Protein AF-A0A7H9V9S9-F1 (afdb_monomer_lite)

Structu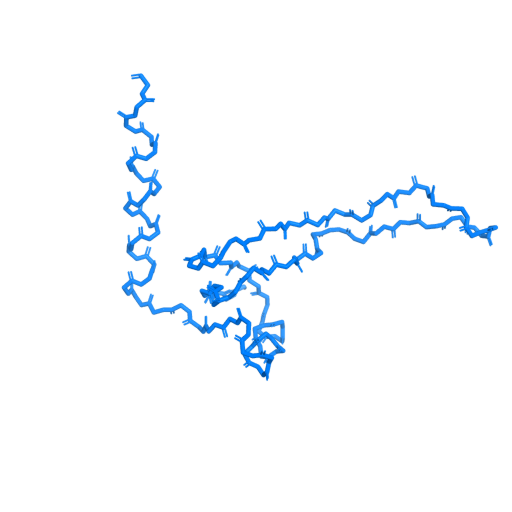re (mmCIF, N/CA/C/O backbone):
data_AF-A0A7H9V9S9-F1
#
_entry.id   AF-A0A7H9V9S9-F1
#
loop_
_atom_site.group_PDB
_atom_site.id
_atom_site.type_symbol
_atom_site.label_atom_id
_atom_site.label_alt_id
_atom_site.label_comp_id
_atom_site.label_asym_id
_atom_site.label_entity_id
_atom_site.label_seq_id
_atom_site.pdbx_PDB_ins_code
_atom_site.Cartn_x
_atom_site.Cartn_y
_atom_site.Cartn_z
_atom_site.occupancy
_atom_site.B_iso_or_equiv
_atom_site.auth_seq_id
_atom_site.auth_comp_id
_atom_site.auth_asym_id
_atom_site.auth_atom_id
_atom_site.pdbx_PDB_model_num
ATOM 1 N N . MET A 1 1 ? 4.467 -8.828 5.963 1.00 83.50 1 MET A N 1
ATOM 2 C CA . MET A 1 1 ? 4.135 -7.727 5.032 1.00 83.50 1 MET A CA 1
ATOM 3 C C . MET A 1 1 ? 4.610 -8.107 3.641 1.00 83.50 1 MET A C 1
ATOM 5 O O . MET A 1 1 ? 5.547 -8.889 3.528 1.00 83.50 1 MET A O 1
ATOM 9 N N . VAL A 1 2 ? 3.933 -7.613 2.610 1.00 93.44 2 VAL A N 1
ATOM 10 C CA . VAL A 1 2 ? 4.219 -7.830 1.191 1.00 93.44 2 VAL A CA 1
ATOM 11 C C . VAL A 1 2 ? 4.500 -6.469 0.557 1.00 93.44 2 VAL A C 1
ATOM 13 O O . VAL A 1 2 ? 3.809 -5.495 0.855 1.00 93.44 2 VAL A O 1
ATOM 16 N N . LYS A 1 3 ? 5.507 -6.412 -0.318 1.00 95.44 3 LYS A N 1
ATOM 17 C CA . LYS A 1 3 ? 5.857 -5.202 -1.066 1.00 95.44 3 LYS A CA 1
ATOM 18 C C . LYS A 1 3 ? 5.012 -5.086 -2.327 1.00 95.44 3 LYS A C 1
ATOM 20 O O . LYS A 1 3 ? 4.897 -6.038 -3.103 1.00 95.44 3 LYS A O 1
ATOM 25 N N . ALA A 1 4 ? 4.453 -3.906 -2.543 1.00 96.75 4 ALA A N 1
ATOM 26 C CA . ALA A 1 4 ? 3.660 -3.577 -3.715 1.00 96.75 4 ALA A CA 1
ATOM 27 C C . ALA A 1 4 ? 4.142 -2.271 -4.343 1.00 96.75 4 ALA A C 1
ATOM 29 O O . ALA A 1 4 ? 4.730 -1.431 -3.668 1.00 96.75 4 ALA A O 1
ATOM 30 N N . VAL A 1 5 ? 3.879 -2.104 -5.635 1.00 97.06 5 VAL A N 1
ATOM 31 C CA . VAL A 1 5 ? 4.100 -0.852 -6.361 1.00 97.06 5 VAL A CA 1
ATOM 32 C C . VAL A 1 5 ? 2.758 -0.154 -6.500 1.00 97.06 5 VAL A C 1
ATOM 34 O O . VAL A 1 5 ? 1.810 -0.744 -7.027 1.00 97.06 5 VAL A O 1
ATOM 37 N N . ALA A 1 6 ? 2.681 1.094 -6.050 1.00 97.06 6 ALA A N 1
ATOM 38 C CA . ALA A 1 6 ? 1.517 1.939 -6.272 1.00 97.06 6 ALA A CA 1
ATOM 39 C C . ALA A 1 6 ? 1.396 2.281 -7.769 1.00 97.06 6 ALA A C 1
ATOM 41 O O . ALA A 1 6 ? 2.339 2.787 -8.371 1.00 97.06 6 ALA A O 1
ATOM 42 N N . LEU A 1 7 ? 0.252 1.998 -8.389 1.00 96.56 7 LEU A N 1
ATOM 43 C CA . LEU A 1 7 ? -0.024 2.352 -9.790 1.00 96.56 7 LEU A CA 1
ATOM 44 C C . LEU A 1 7 ? -0.659 3.745 -9.911 1.00 96.56 7 LEU A C 1
ATOM 46 O O . LEU A 1 7 ? -0.529 4.404 -10.937 1.00 96.56 7 LEU A O 1
ATOM 50 N N . SER A 1 8 ? -1.302 4.205 -8.840 1.00 95.88 8 SER A N 1
ATOM 51 C CA . SER A 1 8 ? -1.864 5.545 -8.672 1.00 95.88 8 SER A CA 1
ATOM 52 C C . SER A 1 8 ? -1.466 6.110 -7.304 1.00 95.88 8 SER A C 1
ATOM 54 O O . SER A 1 8 ? -0.805 5.432 -6.522 1.00 95.88 8 SER A O 1
ATOM 56 N N . THR A 1 9 ? -1.886 7.333 -6.973 1.00 96.12 9 THR A N 1
ATOM 57 C CA . THR A 1 9 ? -1.739 7.838 -5.600 1.00 96.12 9 THR A CA 1
ATOM 58 C C . THR A 1 9 ? -2.565 6.976 -4.643 1.00 96.12 9 THR A C 1
ATOM 60 O O . THR A 1 9 ? -3.773 6.825 -4.836 1.00 96.12 9 THR A O 1
ATOM 63 N N . VAL A 1 10 ? -1.928 6.419 -3.612 1.00 95.56 10 VAL A N 1
ATOM 64 C CA . VAL A 1 10 ? -2.575 5.575 -2.596 1.00 95.56 10 VAL A CA 1
ATOM 65 C C . VAL A 1 10 ? -2.504 6.263 -1.235 1.00 95.56 10 VAL A C 1
ATOM 67 O O . VAL A 1 10 ? -1.449 6.741 -0.829 1.00 95.56 10 VAL A O 1
ATOM 70 N N . HIS A 1 11 ? -3.630 6.292 -0.522 1.00 94.62 11 HIS A N 1
ATOM 71 C CA . HIS A 1 11 ? -3.734 6.809 0.843 1.00 94.62 11 HIS A CA 1
ATOM 72 C C . HIS A 1 11 ? -3.874 5.630 1.808 1.00 94.62 11 HIS A C 1
ATOM 74 O O . HIS A 1 11 ? -4.902 4.951 1.814 1.00 94.62 11 HIS A O 1
ATOM 80 N N . LEU A 1 12 ? -2.842 5.367 2.603 1.00 92.31 12 LEU A N 1
ATOM 81 C CA . LEU A 1 12 ? -2.806 4.263 3.557 1.00 92.31 12 LEU A CA 1
ATOM 82 C C . LEU A 1 12 ? -3.044 4.794 4.969 1.00 92.31 12 LEU A C 1
ATOM 84 O O . LEU A 1 12 ? -2.333 5.675 5.441 1.00 92.31 12 LEU A O 1
ATOM 88 N N . CYS A 1 13 ? -4.038 4.247 5.665 1.00 91.69 13 CYS A N 1
ATOM 89 C CA . CYS A 1 13 ? -4.261 4.569 7.070 1.00 91.69 13 CYS A CA 1
ATOM 90 C C . CYS A 1 13 ? -3.190 3.882 7.929 1.00 91.69 13 CYS A C 1
ATOM 92 O O . CYS A 1 13 ? -3.231 2.666 8.105 1.00 91.69 13 CYS A O 1
ATOM 94 N N . ARG A 1 14 ? -2.246 4.662 8.467 1.00 89.06 14 ARG A N 1
ATOM 95 C CA . ARG A 1 14 ? -1.196 4.204 9.391 1.00 89.06 14 ARG A CA 1
ATOM 96 C C . ARG A 1 14 ? -1.753 3.961 10.785 1.00 89.06 14 ARG A C 1
ATOM 98 O O . ARG A 1 14 ? -1.514 2.909 11.370 1.00 89.06 14 ARG A O 1
ATOM 105 N N . SER A 1 15 ? -2.523 4.917 11.299 1.00 91.62 15 SER A N 1
ATOM 106 C CA . SER A 1 15 ? -3.206 4.790 12.584 1.00 91.62 15 SER A CA 1
ATOM 107 C C . SER A 1 15 ? -4.619 5.373 12.504 1.00 91.62 15 SER A C 1
ATOM 109 O O . SER A 1 15 ? -4.811 6.449 11.927 1.00 91.62 15 SER A O 1
ATOM 111 N N . PRO A 1 16 ? -5.638 4.665 13.027 1.00 93.19 16 PRO A N 1
ATOM 112 C CA . PRO A 1 16 ? -7.003 5.164 13.002 1.00 93.19 16 PRO A CA 1
ATOM 113 C C . PRO A 1 16 ? -7.134 6.406 13.888 1.00 93.19 16 PRO A C 1
ATOM 115 O O . PRO A 1 16 ? -6.437 6.566 14.892 1.00 93.19 16 PRO A O 1
ATOM 118 N N . GLY A 1 17 ? -8.051 7.289 13.501 1.00 94.44 17 GLY A N 1
ATOM 119 C CA . GLY A 1 17 ? -8.455 8.411 14.339 1.00 94.44 17 GLY A CA 1
ATOM 120 C C . GLY A 1 17 ? -9.348 7.955 15.491 1.00 94.44 17 GLY A C 1
ATOM 121 O O . GLY A 1 17 ? -9.878 6.846 15.487 1.00 94.44 17 GLY A O 1
ATOM 122 N N . GLU A 1 18 ? -9.558 8.848 16.448 1.00 96.56 18 GLU A N 1
ATOM 123 C CA . GLU A 1 18 ? -10.373 8.608 17.634 1.00 96.56 18 GLU A CA 1
ATOM 124 C C . GLU A 1 18 ? -11.432 9.701 17.780 1.00 96.56 18 GLU A C 1
ATOM 126 O O . GLU A 1 18 ? -11.163 10.890 17.555 1.00 96.56 18 GLU A O 1
ATOM 131 N N . LYS A 1 19 ? -12.645 9.296 18.163 1.00 96.69 19 LYS A N 1
ATOM 132 C CA . LYS A 1 19 ? -13.764 10.192 18.458 1.00 96.69 19 LYS A CA 1
ATOM 133 C C . LYS A 1 19 ? -14.227 10.001 19.899 1.00 96.69 19 LYS A C 1
ATOM 135 O O . LYS A 1 19 ? -14.205 8.886 20.406 1.00 96.69 19 LYS A O 1
ATOM 140 N N . SER A 1 20 ? -14.679 11.082 20.521 1.00 94.12 20 SER A N 1
ATOM 141 C CA . SER A 1 20 ? -15.316 11.056 21.834 1.00 94.12 20 SER A CA 1
ATOM 142 C C . SER A 1 20 ? -16.710 10.416 21.761 1.00 94.12 20 SER A C 1
ATOM 144 O O . SER A 1 20 ? -17.279 10.331 20.665 1.00 94.12 20 SER A O 1
ATOM 146 N N . PRO A 1 21 ? -17.302 10.006 22.900 1.00 94.31 21 PRO A N 1
ATOM 147 C CA . PRO A 1 21 ? -18.684 9.519 22.949 1.00 94.31 21 PRO A CA 1
ATOM 148 C C . PRO A 1 21 ? -19.703 10.525 22.392 1.00 94.31 21 PRO A C 1
ATOM 150 O O . PRO A 1 21 ? -20.709 10.136 21.808 1.00 94.31 21 PRO A O 1
ATOM 153 N N . GLU A 1 22 ? -19.412 11.824 22.499 1.00 94.88 22 GLU A N 1
ATOM 154 C CA . GLU A 1 22 ? -20.225 12.920 21.951 1.00 94.88 22 GLU A CA 1
ATOM 155 C C . GLU A 1 22 ? -19.954 13.175 20.452 1.00 94.88 22 GLU A C 1
ATOM 157 O O . GLU A 1 22 ? -20.473 14.128 19.871 1.00 94.88 22 GLU A O 1
ATOM 162 N N . GLY A 1 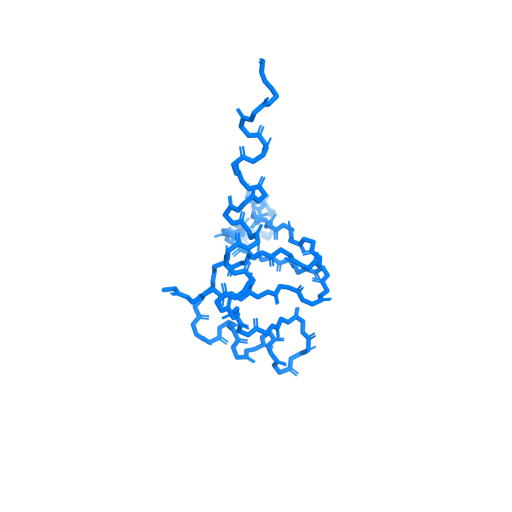23 ? -19.111 12.356 19.814 1.00 92.25 23 GLY A N 1
ATOM 163 C CA . GLY A 1 23 ? -18.809 12.404 18.384 1.00 92.25 23 GLY A CA 1
ATOM 164 C C . GLY A 1 23 ? -17.735 13.415 17.969 1.00 92.25 23 GLY A C 1
ATOM 165 O O . GLY A 1 23 ? -17.476 13.564 16.769 1.00 92.25 23 GLY A O 1
ATOM 166 N N . LYS A 1 24 ? -17.077 14.098 18.917 1.00 94.25 24 LYS A N 1
ATOM 167 C CA . LYS A 1 24 ? -16.000 15.058 18.615 1.00 94.25 24 LYS A CA 1
ATOM 168 C C . LYS A 1 24 ? -14.703 14.326 18.287 1.00 94.25 24 LYS A C 1
ATOM 170 O O . LYS A 1 24 ? -14.391 13.309 18.888 1.00 94.25 24 LYS A O 1
ATOM 175 N N . THR A 1 25 ? -13.924 14.838 17.336 1.00 94.44 25 THR A N 1
ATOM 176 C CA . THR A 1 25 ? -12.626 14.228 16.998 1.00 94.44 25 THR A CA 1
ATOM 177 C C . THR A 1 25 ? -11.616 14.530 18.101 1.00 94.44 25 THR A C 1
ATOM 179 O O . THR A 1 25 ? -11.310 15.696 18.333 1.00 94.44 25 THR A O 1
ATOM 182 N N . ILE A 1 26 ? -11.103 13.484 18.748 1.00 95.31 26 ILE A N 1
ATOM 183 C CA . ILE A 1 26 ? -10.045 13.567 19.765 1.00 95.31 26 ILE A CA 1
ATOM 184 C C . ILE A 1 26 ? -8.681 13.465 19.083 1.00 95.31 26 ILE A C 1
ATOM 186 O O . ILE A 1 26 ? -7.788 14.271 19.332 1.00 95.31 26 ILE A O 1
ATOM 190 N N . LYS A 1 27 ? -8.540 12.501 18.166 1.00 94.88 27 LYS A N 1
ATOM 191 C CA . LYS A 1 27 ? -7.304 12.242 17.428 1.00 94.88 27 LYS A CA 1
ATOM 192 C C . LYS A 1 27 ? -7.612 12.078 15.947 1.00 94.88 27 LYS A C 1
ATOM 194 O O . LYS A 1 27 ? -8.516 11.336 15.570 1.00 94.88 27 LYS A O 1
ATOM 199 N N . ARG A 1 28 ? -6.862 12.768 15.087 1.00 93.81 28 ARG A N 1
ATOM 200 C CA . ARG A 1 28 ? -6.972 12.573 13.636 1.00 93.81 28 ARG A CA 1
ATOM 201 C C . ARG A 1 28 ? -6.293 11.268 13.233 1.00 93.81 28 ARG A C 1
ATOM 203 O O . ARG A 1 28 ? -5.283 10.896 13.822 1.00 93.81 28 ARG A O 1
ATOM 210 N N . ALA A 1 29 ? -6.857 10.602 12.230 1.00 94.56 29 ALA A N 1
ATOM 211 C CA . ALA A 1 29 ? -6.205 9.457 11.615 1.00 94.56 29 ALA A CA 1
ATOM 212 C C . ALA A 1 29 ? -4.895 9.901 10.962 1.00 94.56 29 ALA A C 1
ATOM 214 O O . ALA A 1 29 ? -4.823 10.978 10.363 1.00 94.56 29 ALA A O 1
ATOM 215 N N . GLU A 1 30 ? -3.880 9.059 11.063 1.00 94.81 30 GLU A N 1
ATOM 216 C CA . GLU A 1 30 ? -2.620 9.252 10.369 1.00 94.81 30 GLU A CA 1
ATOM 217 C C . GLU A 1 30 ? -2.703 8.559 9.015 1.00 94.81 30 GLU A C 1
ATOM 219 O O . GLU A 1 30 ? -2.888 7.342 8.935 1.00 94.81 30 GLU A O 1
ATOM 224 N N . ILE A 1 31 ? -2.596 9.348 7.951 1.00 94.44 31 ILE A N 1
ATOM 225 C CA . ILE A 1 31 ? -2.672 8.864 6.578 1.00 94.44 31 ILE A CA 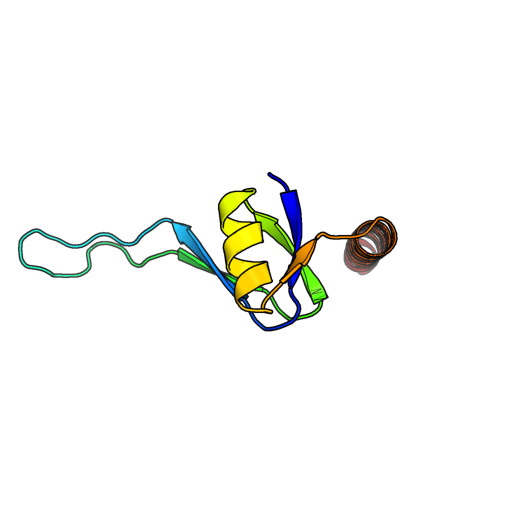1
ATOM 226 C C . ILE A 1 31 ? -1.310 9.056 5.928 1.00 94.44 31 ILE A C 1
ATOM 228 O O . ILE A 1 31 ? -0.811 10.174 5.828 1.00 94.44 31 ILE A O 1
ATOM 232 N N . GLU A 1 32 ? -0.730 7.965 5.453 1.00 93.19 32 GLU A N 1
ATOM 233 C CA . GLU A 1 32 ? 0.454 7.992 4.614 1.00 93.19 32 GLU A CA 1
ATOM 234 C C . GLU A 1 32 ? 0.036 8.054 3.147 1.00 93.19 32 GLU A C 1
ATOM 236 O O . GLU A 1 32 ? -0.700 7.196 2.655 1.00 93.19 32 GLU A O 1
ATOM 241 N N . VAL A 1 33 ? 0.515 9.074 2.439 1.00 95.00 33 VAL A N 1
ATOM 242 C CA . VAL A 1 33 ? 0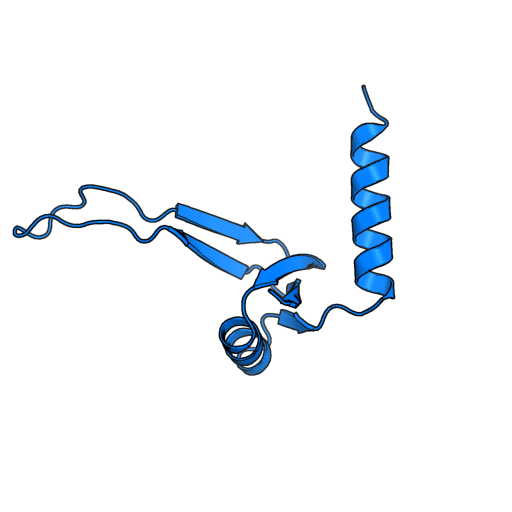.247 9.256 1.012 1.00 95.00 33 VAL A CA 1
ATOM 243 C C . VAL A 1 33 ? 1.430 8.734 0.214 1.00 95.00 33 VAL A C 1
ATOM 245 O O . VAL A 1 33 ? 2.573 9.122 0.451 1.00 95.00 33 VAL A O 1
ATOM 248 N N . LYS A 1 34 ? 1.158 7.844 -0.737 1.00 95.19 34 LYS A N 1
ATOM 249 C CA . LYS A 1 34 ? 2.164 7.217 -1.591 1.00 95.19 34 LYS A CA 1
ATOM 250 C C . LYS A 1 34 ? 1.910 7.592 -3.036 1.00 95.19 34 LYS A C 1
ATOM 252 O O . LYS A 1 34 ? 0.814 7.379 -3.550 1.00 95.19 34 LYS A O 1
ATOM 257 N N . ALA A 1 35 ? 2.924 8.170 -3.668 1.00 94.69 35 ALA A N 1
ATOM 258 C CA . ALA A 1 35 ? 2.869 8.558 -5.066 1.00 94.69 35 ALA A CA 1
ATOM 259 C C . ALA A 1 35 ? 2.881 7.317 -5.981 1.00 94.69 35 ALA A C 1
ATOM 261 O O . ALA A 1 35 ? 3.415 6.273 -5.584 1.00 94.69 35 ALA A O 1
ATOM 262 N N . PRO A 1 36 ? 2.363 7.428 -7.217 1.00 95.38 36 PRO A N 1
ATOM 263 C CA . PRO A 1 36 ? 2.543 6.393 -8.230 1.00 95.38 36 PRO A CA 1
ATOM 264 C C . PRO A 1 36 ? 4.023 6.007 -8.380 1.00 95.38 36 PRO A C 1
ATOM 266 O O . PRO A 1 36 ? 4.906 6.858 -8.308 1.00 95.38 36 PRO A O 1
ATOM 269 N N . GLY A 1 37 ? 4.297 4.719 -8.566 1.00 93.56 37 GLY A N 1
ATOM 270 C CA . GLY A 1 37 ? 5.644 4.150 -8.651 1.00 93.56 37 GLY A CA 1
ATOM 271 C C . GLY A 1 37 ? 6.320 3.878 -7.303 1.00 93.56 37 GLY A C 1
ATOM 272 O O . GLY A 1 37 ? 7.323 3.171 -7.272 1.00 93.56 37 GLY A O 1
ATOM 273 N N . SER A 1 38 ? 5.772 4.371 -6.187 1.00 94.75 38 SER A N 1
ATOM 274 C CA . SER A 1 38 ? 6.350 4.131 -4.858 1.00 94.75 38 SER A CA 1
ATOM 275 C C . SER A 1 38 ? 6.186 2.676 -4.420 1.00 94.75 38 SER A C 1
ATOM 277 O O . SER A 1 38 ? 5.135 2.065 -4.648 1.00 94.75 38 SER A O 1
ATOM 279 N N . ILE A 1 39 ? 7.189 2.155 -3.707 1.00 95.38 39 ILE A N 1
ATOM 280 C CA . ILE A 1 39 ? 7.064 0.895 -2.972 1.00 95.38 39 ILE A CA 1
ATOM 281 C C . ILE A 1 39 ? 6.280 1.133 -1.684 1.00 95.38 39 ILE A C 1
ATOM 283 O O . ILE A 1 39 ? 6.566 2.056 -0.917 1.00 95.38 39 ILE A O 1
ATOM 287 N N . ILE A 1 40 ? 5.284 0.283 -1.453 1.00 94.88 40 ILE A N 1
ATOM 288 C CA . ILE A 1 40 ? 4.455 0.280 -0.251 1.00 94.88 40 ILE A CA 1
ATOM 289 C C . ILE A 1 40 ? 4.515 -1.094 0.414 1.00 94.88 40 ILE A C 1
ATOM 291 O O . ILE A 1 40 ? 4.474 -2.124 -0.262 1.00 94.88 40 ILE A O 1
ATOM 295 N N . ASP A 1 41 ? 4.614 -1.103 1.741 1.00 94.25 41 ASP A N 1
ATOM 296 C CA . ASP A 1 41 ? 4.562 -2.311 2.561 1.00 94.25 41 ASP A CA 1
ATOM 297 C C . ASP A 1 41 ? 3.145 -2.459 3.128 1.00 94.25 41 ASP A C 1
ATOM 299 O O . ASP A 1 41 ? 2.682 -1.620 3.899 1.00 94.25 41 ASP A O 1
ATOM 303 N N . VAL A 1 42 ? 2.443 -3.518 2.727 1.00 93.81 42 VAL A N 1
ATOM 304 C CA . VAL A 1 42 ? 1.052 -3.791 3.129 1.00 93.81 42 VAL A CA 1
ATOM 305 C C . VAL A 1 42 ? 0.887 -5.255 3.532 1.00 93.81 42 VAL A C 1
ATOM 307 O O . VAL A 1 42 ? 1.766 -6.086 3.294 1.00 93.81 42 VAL A O 1
ATOM 310 N N . ASP A 1 43 ? -0.217 -5.620 4.176 1.00 95.00 43 ASP A N 1
ATOM 311 C CA . ASP A 1 43 ? -0.556 -7.034 4.341 1.00 95.00 43 ASP A CA 1
ATOM 312 C C . ASP A 1 43 ? -1.131 -7.642 3.042 1.00 95.00 43 ASP A C 1
ATOM 314 O O . ASP A 1 43 ? -1.397 -6.952 2.055 1.00 95.00 43 ASP A O 1
ATOM 318 N N . LYS A 1 44 ? -1.291 -8.971 3.012 1.00 94.88 44 LYS A N 1
ATOM 319 C CA . LYS A 1 44 ? -1.761 -9.679 1.812 1.00 94.88 44 LYS A CA 1
ATOM 320 C C . LYS A 1 44 ? -3.197 -9.306 1.432 1.00 94.88 44 LYS A C 1
ATOM 322 O O . LYS A 1 44 ? -3.492 -9.214 0.246 1.00 94.88 44 LYS A O 1
ATOM 327 N N . LYS A 1 45 ? -4.067 -9.082 2.418 1.00 95.12 45 LYS A N 1
ATOM 328 C CA . LYS A 1 45 ? -5.471 -8.735 2.184 1.00 95.12 45 LYS A CA 1
ATOM 329 C C . LYS A 1 45 ? -5.577 -7.329 1.598 1.00 95.12 45 LYS A C 1
ATOM 331 O O . LYS A 1 45 ? -6.263 -7.129 0.605 1.00 95.12 45 LYS A O 1
ATOM 336 N N . GLN A 1 46 ? -4.833 -6.383 2.162 1.00 93.62 46 GLN A N 1
ATOM 337 C CA . GLN A 1 46 ? -4.713 -5.025 1.643 1.00 93.62 46 GLN A CA 1
ATOM 338 C C . GLN A 1 46 ? -4.170 -5.013 0.213 1.00 93.62 46 GLN A C 1
ATOM 340 O O . GLN A 1 46 ? -4.679 -4.272 -0.624 1.00 93.62 46 GLN A O 1
ATOM 345 N N . LEU A 1 47 ? -3.159 -5.838 -0.084 1.00 95.94 47 LEU A N 1
ATOM 346 C CA . LEU A 1 47 ? -2.655 -5.988 -1.447 1.00 95.94 47 LEU A CA 1
ATOM 347 C C . LEU A 1 47 ? -3.753 -6.467 -2.400 1.00 95.94 47 LEU A C 1
ATOM 349 O O . LEU A 1 47 ? -3.920 -5.876 -3.463 1.00 95.94 47 LEU A O 1
ATOM 353 N N . ASP A 1 48 ? -4.505 -7.498 -2.024 1.00 97.44 48 ASP A N 1
ATOM 354 C CA . ASP A 1 48 ? -5.572 -8.042 -2.868 1.00 97.44 48 ASP A CA 1
ATOM 355 C C . ASP A 1 48 ? -6.668 -7.001 -3.132 1.00 97.44 48 ASP A C 1
ATOM 357 O O . ASP A 1 48 ? -7.079 -6.821 -4.279 1.00 97.44 48 ASP A O 1
ATOM 361 N N . ASP A 1 49 ? -7.056 -6.236 -2.109 1.00 96.31 49 ASP A N 1
ATOM 362 C CA . ASP A 1 49 ? -8.015 -5.136 -2.241 1.00 96.31 49 ASP A CA 1
ATOM 363 C C . ASP A 1 49 ? -7.494 -4.022 -3.168 1.00 96.31 49 ASP A C 1
ATOM 365 O O . ASP A 1 49 ? -8.248 -3.469 -3.974 1.00 96.31 49 ASP A O 1
ATOM 369 N N . LEU A 1 50 ? -6.208 -3.667 -3.068 1.00 95.88 50 LEU A N 1
ATOM 370 C CA . LEU A 1 50 ? -5.588 -2.641 -3.911 1.00 95.88 50 LEU A CA 1
ATOM 371 C C . LEU A 1 50 ? -5.421 -3.108 -5.362 1.00 95.88 50 LEU A C 1
ATOM 373 O O . LEU A 1 50 ? -5.631 -2.313 -6.278 1.00 95.88 50 LEU A O 1
ATOM 377 N N . VAL A 1 51 ? -5.085 -4.382 -5.579 1.00 97.00 51 VAL A N 1
ATOM 378 C CA . VAL A 1 51 ? -4.996 -5.000 -6.912 1.00 97.00 51 VAL A CA 1
ATOM 379 C C . VAL A 1 51 ? -6.373 -5.061 -7.562 1.00 97.00 51 VAL A C 1
ATOM 381 O O . VAL A 1 51 ? -6.513 -4.659 -8.715 1.00 97.00 51 VAL A O 1
ATOM 384 N N . ALA A 1 52 ? -7.403 -5.480 -6.822 1.00 97.44 52 ALA A N 1
ATOM 385 C CA . ALA A 1 52 ? -8.778 -5.519 -7.316 1.00 97.44 52 ALA A CA 1
ATOM 386 C C . ALA A 1 52 ? -9.292 -4.129 -7.735 1.00 97.44 52 ALA A C 1
ATOM 388 O O . ALA A 1 52 ? -10.089 -4.013 -8.663 1.00 97.44 52 ALA A O 1
ATOM 389 N N . LYS A 1 53 ? -8.804 -3.067 -7.081 1.00 95.94 53 LYS A N 1
ATOM 390 C CA . LYS A 1 53 ? -9.100 -1.666 -7.422 1.00 95.94 53 LYS A CA 1
ATOM 391 C C . LYS A 1 53 ? -8.191 -1.084 -8.512 1.00 95.94 53 LYS A C 1
ATOM 393 O O . LYS A 1 53 ? -8.369 0.074 -8.875 1.00 95.94 53 LYS A O 1
ATOM 398 N N . GLY A 1 54 ? -7.198 -1.832 -8.996 1.00 96.44 54 GLY A N 1
ATOM 399 C CA . GLY A 1 54 ? -6.199 -1.345 -9.954 1.00 96.44 54 GLY A CA 1
ATOM 400 C C . GLY A 1 54 ? -5.252 -0.274 -9.394 1.00 96.44 54 GLY A C 1
ATOM 401 O O . GLY A 1 54 ? -4.576 0.407 -10.159 1.00 96.44 54 GLY A O 1
ATOM 402 N N . ALA A 1 55 ? -5.196 -0.108 -8.070 1.00 96.88 55 ALA A N 1
ATOM 403 C CA . ALA A 1 55 ? -4.422 0.940 -7.404 1.00 96.88 55 ALA A CA 1
ATOM 404 C C . ALA A 1 55 ? -2.972 0.523 -7.111 1.00 96.88 55 ALA A C 1
ATOM 406 O O . ALA A 1 55 ? -2.098 1.375 -6.946 1.00 96.88 55 ALA A O 1
ATOM 407 N N . ALA A 1 56 ? -2.699 -0.781 -7.039 1.00 97.44 56 ALA A N 1
ATOM 408 C CA . ALA A 1 56 ? -1.360 -1.319 -6.831 1.00 97.44 56 ALA A CA 1
ATOM 409 C C . ALA A 1 56 ? -1.179 -2.664 -7.542 1.00 97.44 56 ALA A C 1
ATOM 411 O O . ALA A 1 56 ? -2.145 -3.315 -7.937 1.00 97.44 56 ALA A O 1
ATOM 412 N N . ARG A 1 57 ? 0.076 -3.100 -7.660 1.00 97.19 57 ARG A N 1
ATOM 413 C CA . ARG A 1 57 ? 0.446 -4.458 -8.084 1.00 97.19 57 ARG A CA 1
ATOM 414 C C . ARG A 1 57 ? 1.546 -5.029 -7.186 1.00 97.19 57 ARG A C 1
ATOM 416 O O . ARG A 1 57 ? 2.286 -4.242 -6.593 1.00 97.19 57 ARG A O 1
ATOM 423 N N . PRO A 1 58 ? 1.723 -6.361 -7.113 1.00 97.31 58 PRO A N 1
ATOM 424 C CA . PRO A 1 58 ? 2.884 -6.946 -6.451 1.00 97.31 58 PRO A CA 1
ATOM 425 C C . PRO A 1 58 ? 4.191 -6.366 -7.009 1.00 97.31 58 PRO A C 1
ATOM 427 O O . PRO A 1 58 ? 4.330 -6.183 -8.226 1.00 97.31 58 PRO A O 1
ATOM 430 N N . ALA A 1 59 ? 5.139 -6.057 -6.124 1.00 96.38 59 ALA A N 1
ATOM 431 C CA . ALA A 1 59 ? 6.452 -5.580 -6.537 1.00 96.38 59 ALA A CA 1
ATOM 432 C C . ALA A 1 59 ? 7.251 -6.722 -7.180 1.00 96.38 59 ALA A C 1
ATOM 434 O O . ALA A 1 59 ? 7.322 -7.832 -6.651 1.00 96.38 59 ALA A O 1
ATOM 435 N N . SER A 1 60 ? 7.858 -6.447 -8.332 1.00 95.75 60 SER A N 1
ATOM 436 C CA . SER A 1 60 ? 8.805 -7.351 -8.980 1.00 95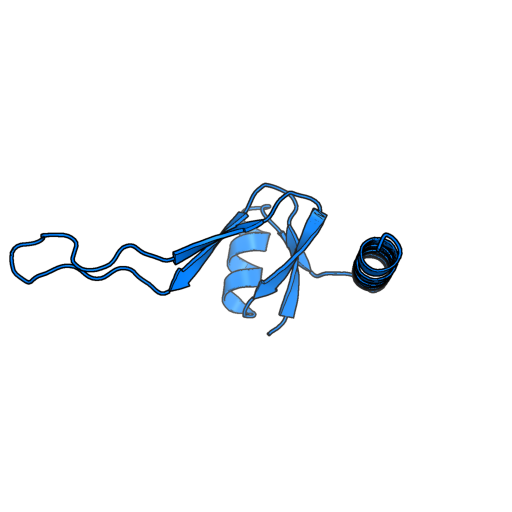.75 60 SER A CA 1
ATOM 437 C C . SER A 1 60 ? 10.216 -7.122 -8.440 1.00 95.75 60 SER A C 1
ATOM 439 O O . SER A 1 60 ? 10.500 -6.090 -7.835 1.00 95.75 60 SER A O 1
ATOM 441 N N . LYS A 1 61 ? 11.142 -8.045 -8.727 1.00 92.81 61 LYS A N 1
ATOM 442 C CA . LYS A 1 61 ? 12.562 -7.872 -8.374 1.00 92.81 61 LYS A CA 1
ATOM 443 C C . LYS A 1 61 ? 13.146 -6.564 -8.923 1.00 92.81 61 LYS A C 1
ATOM 445 O O . LYS A 1 61 ? 13.922 -5.91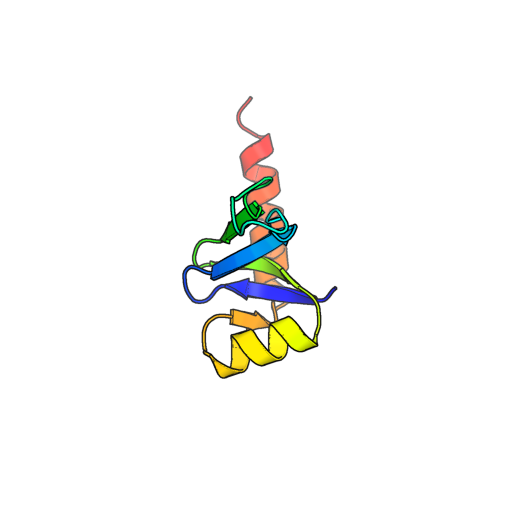9 -8.235 1.00 92.81 61 LYS A O 1
ATOM 450 N N . VAL A 1 62 ? 12.742 -6.162 -10.130 1.00 92.38 62 VAL A N 1
ATOM 451 C CA . VAL A 1 62 ? 13.214 -4.924 -10.771 1.00 92.38 62 VAL A CA 1
ATOM 452 C C . VAL A 1 62 ? 12.727 -3.689 -10.016 1.00 92.38 62 VAL A C 1
ATOM 454 O O . VAL A 1 62 ? 13.477 -2.731 -9.867 1.00 92.38 62 VAL A O 1
ATOM 457 N N . ASP A 1 63 ? 11.489 -3.709 -9.521 1.00 91.44 63 ASP A N 1
ATOM 458 C CA . ASP A 1 63 ? 10.939 -2.579 -8.766 1.00 91.44 63 ASP A CA 1
ATOM 459 C C . ASP A 1 63 ? 11.671 -2.388 -7.434 1.00 91.44 63 ASP A C 1
ATOM 461 O O . ASP A 1 63 ? 11.922 -1.258 -7.025 1.00 91.44 63 ASP A O 1
ATOM 465 N N . LEU A 1 64 ? 12.039 -3.495 -6.781 1.00 90.94 64 LEU A N 1
ATOM 466 C CA . LEU A 1 64 ? 12.781 -3.470 -5.522 1.00 90.94 64 LEU A CA 1
ATOM 467 C C . LEU A 1 64 ? 14.189 -2.898 -5.712 1.00 90.94 64 LEU A C 1
ATOM 469 O O . LEU A 1 64 ? 14.568 -1.991 -4.985 1.00 90.94 64 LEU A O 1
ATOM 473 N N . VAL A 1 65 ? 14.912 -3.347 -6.744 1.00 89.81 65 VAL A N 1
ATOM 474 C CA . VAL A 1 65 ? 16.254 -2.826 -7.055 1.00 89.81 65 VAL A CA 1
ATOM 475 C C . VAL A 1 65 ? 16.211 -1.326 -7.348 1.00 89.81 65 VAL A C 1
ATOM 477 O O . VAL A 1 65 ? 17.004 -0.577 -6.794 1.00 89.81 65 VAL A O 1
ATOM 480 N N . LYS A 1 66 ? 15.246 -0.861 -8.151 1.00 86.94 66 LYS A N 1
ATOM 481 C CA . LYS A 1 66 ? 15.103 0.575 -8.447 1.00 86.94 66 LYS A CA 1
ATOM 482 C C . LYS A 1 66 ? 14.807 1.411 -7.203 1.00 86.94 66 LYS A C 1
ATOM 484 O O . LYS A 1 66 ? 15.265 2.546 -7.106 1.00 86.94 66 LYS A O 1
ATOM 489 N N . ALA A 1 67 ? 14.021 0.875 -6.271 1.00 82.94 67 ALA A N 1
ATOM 490 C CA . ALA A 1 67 ? 13.736 1.551 -5.012 1.00 82.94 67 ALA A CA 1
ATOM 491 C C . ALA A 1 67 ? 14.975 1.621 -4.105 1.00 82.94 67 ALA A C 1
ATOM 493 O O . ALA A 1 67 ? 15.217 2.658 -3.483 1.00 82.94 67 ALA A O 1
ATOM 494 N N . ASP A 1 68 ? 15.776 0.556 -4.066 1.00 77.56 68 ASP A N 1
ATOM 495 C CA . ASP A 1 68 ? 17.037 0.523 -3.321 1.00 77.56 68 ASP A CA 1
ATOM 496 C C . ASP A 1 68 ? 18.065 1.501 -3.922 1.00 77.56 68 ASP A C 1
ATOM 498 O O . ASP A 1 68 ? 18.677 2.278 -3.191 1.00 77.56 68 ASP A O 1
ATOM 502 N N . GLU A 1 69 ? 18.198 1.544 -5.253 1.00 79.25 69 GLU A N 1
ATOM 503 C CA . GLU A 1 69 ? 19.061 2.499 -5.969 1.00 79.25 69 GLU A CA 1
ATOM 504 C C . GLU A 1 69 ? 18.640 3.953 -5.720 1.00 79.25 69 GLU A C 1
ATOM 506 O O . GLU A 1 69 ? 19.481 4.803 -5.423 1.00 79.25 69 GLU A O 1
ATOM 511 N N . ALA A 1 70 ? 17.337 4.247 -5.787 1.00 73.94 70 ALA A N 1
ATOM 512 C CA . ALA A 1 70 ? 16.811 5.574 -5.472 1.00 73.94 70 ALA A CA 1
ATOM 513 C C . ALA A 1 70 ? 17.118 5.982 -4.021 1.00 73.94 70 ALA A C 1
ATOM 515 O O . ALA A 1 70 ? 17.486 7.128 -3.772 1.00 73.94 70 ALA A O 1
ATOM 516 N N . SER A 1 71 ? 17.036 5.036 -3.080 1.00 71.81 71 SER A N 1
ATOM 517 C CA . SER A 1 71 ? 17.352 5.275 -1.666 1.00 71.81 71 SER A CA 1
ATOM 518 C C . SER A 1 71 ? 18.846 5.537 -1.433 1.00 71.81 71 SER A C 1
ATOM 520 O O . SER A 1 71 ? 19.204 6.311 -0.550 1.00 71.81 71 SER A O 1
ATOM 522 N N . GLN A 1 72 ? 19.734 4.919 -2.220 1.00 65.94 72 GLN A N 1
ATOM 523 C CA . GLN A 1 72 ? 21.179 5.164 -2.134 1.00 65.94 72 GLN A CA 1
ATOM 524 C C . GLN A 1 72 ? 21.602 6.493 -2.768 1.00 65.94 72 GLN A C 1
ATOM 526 O O . GLN A 1 72 ? 22.518 7.138 -2.262 1.00 65.94 72 GLN A O 1
ATOM 531 N N . MET A 1 73 ? 20.941 6.925 -3.846 1.00 64.44 73 MET A N 1
ATOM 532 C CA . MET A 1 73 ? 21.223 8.220 -4.478 1.00 64.44 73 MET A CA 1
ATOM 533 C C . MET A 1 73 ? 20.778 9.413 -3.618 1.00 64.44 73 MET A C 1
ATOM 535 O O . MET A 1 73 ? 21.445 10.444 -3.637 1.00 64.44 73 MET A O 1
ATOM 539 N N . ASP A 1 74 ? 19.708 9.264 -2.832 1.00 59.25 74 ASP A N 1
ATOM 540 C CA . ASP A 1 74 ? 19.227 10.285 -1.883 1.00 59.25 74 ASP A CA 1
ATOM 541 C C . ASP A 1 74 ? 20.231 10.539 -0.736 1.00 59.25 74 ASP A C 1
ATOM 543 O O . ASP A 1 74 ? 20.417 11.663 -0.282 1.00 59.25 74 ASP A O 1
ATOM 547 N N . LEU A 1 75 ? 20.982 9.509 -0.327 1.00 59.41 75 LEU A N 1
ATOM 548 C CA . LEU A 1 75 ? 22.027 9.602 0.705 1.00 59.41 75 LEU A CA 1
ATOM 549 C C . LEU A 1 75 ? 23.361 10.193 0.201 1.00 59.41 75 LEU A C 1
ATOM 551 O O . LEU A 1 75 ? 24.279 10.389 0.997 1.00 59.41 75 LEU A O 1
ATOM 555 N N . GLY A 1 76 ? 23.493 10.451 -1.106 1.00 50.69 76 GLY A N 1
ATOM 556 C CA . GLY A 1 76 ? 24.724 10.929 -1.751 1.00 50.69 76 GLY A CA 1
ATOM 557 C C . GLY A 1 76 ? 24.813 12.446 -1.962 1.00 50.69 76 GLY A C 1
ATOM 558 O O . GLY A 1 76 ? 25.794 12.912 -2.540 1.00 50.69 76 GLY A O 1
ATOM 559 N N . GLN A 1 77 ? 23.812 13.215 -1.527 1.00 47.56 77 GLN A N 1
ATOM 560 C CA . GLN A 1 77 ? 23.826 14.682 -1.542 1.00 47.56 77 GLN A CA 1
ATOM 561 C C . GLN A 1 77 ? 23.789 15.221 -0.105 1.00 47.56 77 GLN A C 1
ATOM 563 O O . GLN A 1 77 ? 22.753 15.673 0.375 1.00 47.56 77 GLN A O 1
ATOM 568 N N . ALA A 1 78 ? 24.928 15.157 0.584 1.00 40.94 78 ALA A N 1
ATOM 569 C CA . ALA A 1 78 ? 25.181 15.875 1.833 1.00 40.94 78 ALA A CA 1
ATOM 570 C C . ALA A 1 78 ? 26.515 16.619 1.733 1.00 40.94 78 ALA A C 1
ATOM 572 O O . ALA A 1 78 ? 27.465 16.033 1.163 1.00 40.94 78 ALA A O 1
#

pLDDT: mean 89.87, std 12.15, range [40.94, 97.44]

Sequence (78 aa):
MVKAVALSTVHLCRSPGEKSPEGKTIKRAEIEVKAPGSIIDVDKKQLDDLVAKGAARPASKVDLVKADEASQMDLGQA

Foldseek 3Di:
DFKKFFQAWDKDFPAPWDADPVGHTPGHTDIDIDGGLDIDDDDPVVQVVCVVVVGIGGDDPVSVVVNVVVVVVVVVPD

Radius of gyration: 15.89 Å; chains: 1; bounding box: 45×26×34 Å

Secondary structure (DSSP, 8-state):
-EEEEESS-EEEEEE--EE-TTS-EEEPPEEEEE-TT-EEEE-HHHHHHHHHTTSEEEPPHHHHHHHHHHHHHHTT--